Protein AF-A0A1M5KWS1-F1 (afdb_monomer_lite)

Radius of gyration: 13.71 Å; chains: 1; bounding box: 26×32×28 Å

Foldseek 3Di:
DDDQDPVLVVLVVPQDDDPSVVVNVVVVVVVVCLVVLHADDDDDDPVVVVVVVCVCVVVVRVVSD

InterPro domains:
  IPR029035 DHS-like NAD/FAD-binding domain superfamily [SSF52467] (6-61)

Secondary structure (DSSP, 8-state):
-PPPPHHHHHHHHH--SHHHHHHHHHHHHHHHHHHTTPPP-----HHHHHTTTTTTHHHHHHTT-

pLDDT: mean 88.16, std 10.5, range [49.38, 97.25]

Sequence (65 aa):
MRKIGAVSQFLEKNFLHFNSASVVDAAKGYKAHLTDGGKMLISLAGAMSTAELAKPIPYLVFLQM

Organism: NCBI:txid288992

Structure (mmCIF, N/CA/C/O backbone):
data_AF-A0A1M5KWS1-F1
#
_entry.id   AF-A0A1M5KWS1-F1
#
loop_
_atom_site.group_PDB
_atom_site.id
_atom_site.type_symbol
_atom_site.label_atom_id
_atom_site.label_alt_id
_atom_site.label_comp_id
_atom_site.label_asym_id
_atom_site.label_entity_id
_atom_site.label_seq_id
_atom_site.pdbx_PDB_ins_code
_atom_site.Cartn_x
_atom_site.Cartn_y
_atom_site.Cartn_z
_atom_site.occupancy
_atom_site.B_iso_or_equiv
_atom_site.auth_seq_id
_atom_site.auth_comp_id
_atom_site.auth_asym_id
_atom_site.auth_atom_id
_atom_site.pdbx_PDB_model_num
ATOM 1 N N . MET A 1 1 ? -4.701 15.716 16.588 1.00 49.38 1 MET A N 1
ATOM 2 C CA . MET A 1 1 ? -4.485 15.206 15.212 1.00 49.38 1 MET A CA 1
ATOM 3 C C . MET A 1 1 ? -3.084 14.619 15.124 1.00 49.38 1 MET A C 1
ATOM 5 O O . MET A 1 1 ? -2.145 15.272 15.566 1.00 49.38 1 MET A O 1
ATOM 9 N N . ARG A 1 2 ? -2.926 13.385 14.630 1.00 62.38 2 ARG A N 1
ATOM 10 C CA . ARG A 1 2 ? -1.605 12.746 14.497 1.00 62.38 2 ARG A CA 1
ATOM 11 C C . ARG A 1 2 ? -0.809 13.484 13.412 1.00 62.38 2 ARG A C 1
ATOM 13 O O . ARG A 1 2 ? -1.330 13.692 12.319 1.00 62.38 2 ARG A O 1
ATOM 20 N N . LYS A 1 3 ? 0.413 13.920 13.727 1.00 76.62 3 LYS A N 1
ATOM 21 C CA . LYS A 1 3 ? 1.285 14.651 12.794 1.00 76.62 3 LYS A CA 1
ATOM 22 C C . LYS A 1 3 ? 1.609 13.758 11.586 1.00 76.62 3 LYS A C 1
ATOM 24 O O . LYS A 1 3 ? 1.895 12.576 11.772 1.00 76.62 3 LYS A O 1
ATOM 29 N N . ILE A 1 4 ? 1.562 14.309 10.370 1.00 80.69 4 ILE A N 1
ATOM 30 C CA . ILE A 1 4 ? 1.962 13.597 9.145 1.00 80.69 4 ILE A CA 1
ATOM 31 C C . ILE A 1 4 ? 3.466 13.304 9.239 1.00 80.69 4 ILE A C 1
ATOM 33 O O . ILE A 1 4 ? 4.256 14.219 9.476 1.00 80.69 4 ILE A O 1
ATOM 37 N N . GLY A 1 5 ? 3.855 12.034 9.108 1.00 91.00 5 GLY A N 1
ATOM 38 C CA . GLY A 1 5 ? 5.244 11.597 9.267 1.00 91.00 5 GLY A CA 1
ATOM 39 C C . GLY A 1 5 ? 6.159 12.094 8.145 1.00 91.00 5 GLY A C 1
ATOM 40 O O . GLY A 1 5 ? 5.695 12.405 7.050 1.00 91.00 5 GLY A O 1
ATOM 41 N N . ALA A 1 6 ? 7.470 12.125 8.404 1.00 95.62 6 ALA A N 1
ATOM 42 C CA . ALA A 1 6 ? 8.470 12.605 7.443 1.00 95.62 6 ALA A CA 1
ATOM 43 C C . ALA A 1 6 ? 8.413 11.860 6.094 1.00 95.62 6 ALA A C 1
ATOM 45 O O . ALA A 1 6 ? 8.534 12.482 5.044 1.00 95.62 6 ALA A O 1
ATOM 46 N N . VAL A 1 7 ? 8.147 10.548 6.115 1.00 94.62 7 VAL A N 1
ATOM 47 C CA . VAL A 1 7 ? 7.994 9.735 4.895 1.00 94.62 7 VAL A CA 1
ATOM 48 C C . VAL A 1 7 ? 6.767 10.163 4.092 1.00 94.62 7 VAL A C 1
ATOM 50 O O . VAL A 1 7 ? 6.859 10.340 2.885 1.00 94.62 7 VAL A O 1
ATOM 53 N N . SER A 1 8 ? 5.627 10.392 4.744 1.00 94.31 8 SER A N 1
ATOM 54 C CA . SER A 1 8 ? 4.414 10.846 4.057 1.00 94.31 8 SER A CA 1
ATOM 55 C C . SER A 1 8 ? 4.615 12.217 3.409 1.00 94.31 8 SER A C 1
ATOM 57 O O . SER A 1 8 ? 4.246 12.395 2.255 1.00 94.31 8 SER A O 1
ATOM 59 N N . GLN A 1 9 ? 5.275 13.149 4.105 1.00 95.00 9 GLN A N 1
ATOM 60 C CA . GLN A 1 9 ? 5.614 14.462 3.540 1.00 95.00 9 GLN A CA 1
ATOM 61 C C . GLN A 1 9 ? 6.574 14.342 2.347 1.00 95.00 9 GLN A C 1
ATOM 63 O O . GLN A 1 9 ? 6.426 15.045 1.349 1.00 95.00 9 GLN A O 1
ATOM 68 N N . PHE A 1 10 ? 7.552 13.434 2.429 1.00 96.25 10 PHE A N 1
ATOM 69 C CA . PHE A 1 10 ? 8.467 13.154 1.326 1.00 96.25 10 PHE A CA 1
ATOM 70 C C . PHE A 1 10 ? 7.727 12.613 0.098 1.00 96.25 10 PHE A C 1
ATOM 72 O O . PHE A 1 10 ? 7.967 13.092 -1.010 1.00 96.25 10 PHE A O 1
ATOM 79 N N . LEU A 1 11 ? 6.820 11.652 0.287 1.00 95.81 11 LEU A N 1
ATOM 80 C CA . LEU A 1 11 ? 6.018 11.092 -0.799 1.00 95.81 11 LEU A CA 1
ATOM 81 C C . LEU A 1 11 ? 5.143 12.177 -1.439 1.00 95.81 11 LEU A C 1
ATOM 83 O O . LEU A 1 11 ? 5.220 12.371 -2.645 1.00 95.81 11 LEU A O 1
ATOM 87 N N . GLU A 1 12 ? 4.398 12.956 -0.651 1.00 94.56 12 GLU A N 1
ATOM 88 C CA . GLU A 1 12 ? 3.531 14.021 -1.182 1.00 94.56 12 GLU A CA 1
ATOM 89 C C . GLU A 1 12 ? 4.291 15.089 -1.979 1.00 94.56 12 GLU A C 1
ATOM 91 O O . GLU A 1 12 ? 3.755 15.625 -2.945 1.00 94.56 12 GLU A O 1
ATOM 96 N N . LYS A 1 13 ? 5.541 15.390 -1.605 1.00 96.50 13 LYS A N 1
ATOM 97 C CA . LYS A 1 13 ? 6.363 16.382 -2.310 1.00 96.50 13 LYS A CA 1
ATOM 98 C C . LYS A 1 13 ? 6.992 15.848 -3.600 1.00 96.50 13 LYS A C 1
ATOM 100 O O . LYS A 1 13 ? 7.180 16.622 -4.533 1.00 96.50 13 LYS A O 1
ATOM 105 N N . ASN A 1 14 ? 7.378 14.571 -3.637 1.00 97.06 14 ASN A N 1
ATOM 106 C CA . ASN A 1 14 ? 8.232 14.037 -4.708 1.00 97.06 14 ASN A CA 1
ATOM 107 C C . ASN A 1 14 ? 7.509 13.070 -5.659 1.00 97.06 14 ASN A C 1
ATOM 109 O O . ASN A 1 14 ? 7.933 12.908 -6.801 1.00 97.06 14 ASN A O 1
ATOM 113 N N . PHE A 1 15 ? 6.443 12.403 -5.216 1.00 96.94 15 PHE A N 1
ATOM 114 C CA . PHE A 1 15 ? 5.769 11.351 -5.980 1.00 96.94 15 PHE A CA 1
ATOM 115 C C . PHE A 1 15 ? 4.576 11.955 -6.728 1.00 96.94 15 PHE A C 1
ATOM 117 O O . PHE A 1 15 ? 3.427 11.799 -6.327 1.00 96.94 15 PHE A O 1
ATOM 124 N N . LEU A 1 16 ? 4.868 12.703 -7.796 1.00 95.25 16 LEU A N 1
ATOM 125 C CA . LEU A 1 16 ? 3.882 13.540 -8.497 1.00 95.25 16 LEU A CA 1
ATOM 126 C C . LEU A 1 16 ? 3.391 12.962 -9.830 1.00 95.25 16 LEU A C 1
ATOM 128 O O . LEU A 1 16 ? 2.440 13.486 -10.408 1.00 95.25 16 LEU A O 1
ATOM 132 N N . HIS A 1 17 ? 4.021 11.902 -10.349 1.00 94.62 17 HIS A N 1
ATOM 133 C CA . HIS A 1 17 ? 3.779 11.461 -11.725 1.00 94.62 17 HIS A CA 1
ATOM 134 C C . HIS A 1 17 ? 3.604 9.948 -11.867 1.00 94.62 17 HIS A C 1
ATOM 136 O O . HIS A 1 17 ? 4.361 9.162 -11.285 1.00 94.62 17 HIS A O 1
ATOM 142 N N . PHE A 1 18 ? 2.631 9.561 -12.699 1.00 93.88 18 PHE A N 1
ATOM 143 C CA . PHE A 1 18 ? 2.352 8.186 -13.124 1.00 93.88 18 PHE A CA 1
ATOM 144 C C . PHE A 1 18 ? 2.370 7.191 -11.950 1.00 93.88 18 PHE A C 1
ATOM 146 O O . PHE A 1 18 ? 1.596 7.316 -11.002 1.00 93.88 18 PHE A O 1
ATOM 153 N N . ASN A 1 19 ? 3.291 6.226 -11.988 1.00 94.50 19 ASN A N 1
ATOM 154 C CA . ASN A 1 19 ? 3.390 5.156 -11.002 1.00 94.50 19 ASN A CA 1
ATOM 155 C C . ASN A 1 19 ? 3.710 5.686 -9.599 1.00 94.50 19 ASN A C 1
ATOM 157 O O . ASN A 1 19 ? 3.222 5.136 -8.617 1.00 94.50 19 ASN A O 1
ATOM 161 N N . SER A 1 20 ? 4.486 6.768 -9.481 1.00 95.44 20 SER A N 1
ATOM 162 C CA . SER A 1 20 ? 4.828 7.332 -8.170 1.00 95.44 20 SER A CA 1
ATOM 163 C C . SER A 1 20 ? 3.609 7.969 -7.495 1.00 95.44 20 SER A C 1
ATOM 165 O O . SER A 1 20 ? 3.335 7.670 -6.334 1.00 95.44 20 SER A O 1
ATOM 167 N N . ALA A 1 21 ? 2.817 8.750 -8.238 1.00 95.81 21 ALA A N 1
ATOM 168 C CA . ALA A 1 21 ? 1.592 9.368 -7.726 1.00 95.81 21 ALA A CA 1
ATOM 169 C C . ALA A 1 21 ? 0.599 8.321 -7.199 1.00 95.81 21 ALA A C 1
ATOM 171 O O . ALA A 1 21 ? 0.023 8.499 -6.126 1.00 95.81 21 ALA A O 1
ATOM 172 N N . SER A 1 22 ? 0.500 7.173 -7.882 1.00 97.25 22 SER A N 1
ATOM 173 C CA . SER A 1 22 ? -0.404 6.091 -7.475 1.00 97.25 22 SER A CA 1
ATOM 174 C C . SER A 1 22 ? -0.147 5.562 -6.057 1.00 97.25 22 SER A C 1
ATOM 176 O O . SER A 1 22 ? -1.084 5.140 -5.384 1.00 97.25 22 SER A O 1
ATOM 178 N N . VAL A 1 23 ? 1.091 5.642 -5.552 1.00 94.44 23 VAL A N 1
ATOM 179 C CA . VAL A 1 23 ? 1.419 5.246 -4.171 1.00 94.44 23 VAL A CA 1
ATOM 180 C C . VAL A 1 23 ? 0.788 6.206 -3.160 1.00 94.44 23 VAL A C 1
ATOM 182 O O . VAL A 1 23 ? 0.260 5.770 -2.135 1.00 94.44 23 VAL A O 1
ATOM 185 N N . VAL A 1 24 ? 0.822 7.511 -3.445 1.00 95.50 24 VAL A N 1
ATOM 186 C CA . VAL A 1 24 ? 0.218 8.544 -2.590 1.00 95.50 24 VAL A CA 1
ATOM 187 C C . VAL A 1 24 ? -1.301 8.401 -2.593 1.00 95.50 24 VAL A C 1
ATOM 189 O O . VAL A 1 24 ? -1.923 8.430 -1.527 1.00 95.50 24 VAL A O 1
ATOM 192 N N . ASP A 1 25 ? -1.887 8.191 -3.769 1.00 96.38 25 ASP A N 1
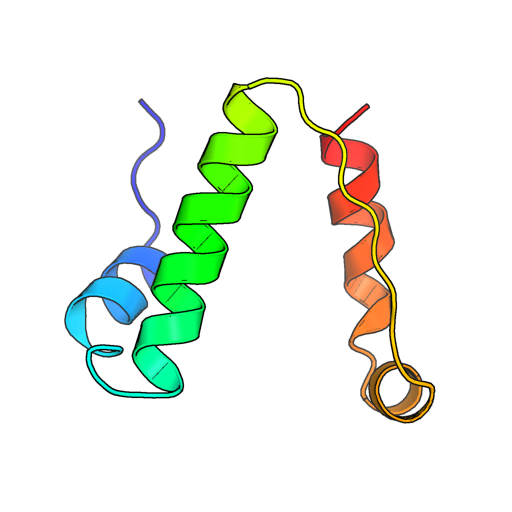ATOM 193 C CA . ASP A 1 25 ? -3.332 8.026 -3.926 1.00 96.38 25 ASP A CA 1
ATOM 194 C C . ASP A 1 25 ? -3.833 6.761 -3.224 1.00 96.38 25 ASP A C 1
ATOM 196 O O . ASP A 1 25 ? -4.794 6.822 -2.454 1.00 96.38 25 ASP A O 1
ATOM 200 N N . ALA A 1 26 ? -3.132 5.634 -3.384 1.00 94.69 26 ALA A N 1
ATOM 201 C CA . ALA A 1 26 ? -3.452 4.390 -2.688 1.00 94.69 26 ALA A CA 1
ATOM 202 C C . ALA A 1 26 ? -3.363 4.546 -1.160 1.00 94.69 26 ALA A C 1
ATOM 204 O O . ALA A 1 26 ? -4.249 4.083 -0.440 1.00 94.69 26 ALA A O 1
ATOM 205 N N . ALA A 1 27 ? -2.339 5.239 -0.648 1.00 92.81 27 ALA A N 1
ATOM 206 C CA . ALA A 1 27 ? -2.191 5.481 0.787 1.00 92.81 27 ALA A CA 1
ATOM 207 C C . ALA A 1 27 ? -3.329 6.350 1.354 1.00 92.81 27 ALA A C 1
ATOM 209 O O . ALA A 1 27 ? -3.861 6.057 2.431 1.00 92.81 27 ALA A O 1
ATOM 210 N N . LYS A 1 28 ? -3.727 7.404 0.629 1.00 93.75 28 LYS A N 1
ATOM 211 C CA . LYS A 1 28 ? -4.859 8.265 1.004 1.00 93.75 28 LYS A CA 1
ATOM 212 C C . LYS A 1 28 ? -6.182 7.499 0.955 1.00 93.75 28 LYS A C 1
ATOM 214 O O . LYS A 1 28 ? -6.940 7.554 1.923 1.00 93.75 28 LYS A O 1
ATOM 219 N N . GLY A 1 29 ? -6.420 6.744 -0.118 1.00 94.69 29 GLY A N 1
ATOM 220 C CA . GLY A 1 29 ? -7.617 5.921 -0.291 1.00 94.69 29 GLY A CA 1
ATOM 221 C C . GLY A 1 29 ? -7.758 4.855 0.795 1.00 94.69 29 GLY A C 1
ATOM 222 O O . GLY A 1 29 ? -8.820 4.720 1.393 1.00 94.69 29 GLY A O 1
ATOM 223 N N . TYR A 1 30 ? -6.670 4.164 1.138 1.00 91.19 30 TYR A N 1
ATOM 224 C CA . TYR A 1 30 ? -6.680 3.174 2.215 1.00 91.19 30 TYR A CA 1
ATOM 225 C C . TYR A 1 30 ? -7.014 3.788 3.581 1.00 91.19 30 TYR A C 1
ATOM 227 O O . TYR A 1 30 ? -7.793 3.224 4.348 1.00 91.19 30 TYR A O 1
ATOM 235 N N . LYS A 1 31 ? -6.474 4.973 3.884 1.00 90.25 31 LYS A N 1
ATOM 236 C CA . LYS A 1 31 ? -6.800 5.686 5.124 1.00 90.25 31 LYS A CA 1
ATOM 237 C C . LYS A 1 31 ? -8.276 6.092 5.182 1.00 90.25 31 LYS A C 1
ATOM 239 O O . LYS A 1 31 ? -8.875 5.997 6.252 1.00 90.25 31 LYS A O 1
ATOM 244 N N . ALA A 1 32 ? -8.846 6.542 4.064 1.00 94.19 32 ALA A N 1
ATOM 245 C CA . ALA A 1 32 ? -10.271 6.850 3.972 1.00 94.19 32 ALA A CA 1
ATOM 246 C C . ALA A 1 32 ? -11.119 5.590 4.209 1.00 94.19 32 ALA A C 1
ATOM 248 O O . ALA A 1 32 ? -11.921 5.576 5.134 1.00 94.19 32 ALA A O 1
ATOM 249 N N . HIS A 1 33 ? -10.823 4.496 3.495 1.00 91.81 33 HIS A N 1
ATOM 250 C CA . HIS A 1 33 ? -11.493 3.198 3.662 1.00 91.81 33 HIS A CA 1
ATOM 251 C C . HIS A 1 33 ? -11.498 2.713 5.116 1.00 91.81 33 HIS A C 1
ATOM 253 O O . HIS A 1 33 ? -12.520 2.261 5.619 1.00 91.81 33 HIS A O 1
ATOM 259 N N . LEU A 1 34 ? -10.371 2.860 5.819 1.00 89.81 34 LEU A N 1
ATOM 260 C CA . LEU A 1 34 ? -10.279 2.542 7.245 1.00 89.81 34 LEU A CA 1
ATOM 261 C C . LEU A 1 34 ? -11.121 3.457 8.133 1.00 89.81 34 LEU A C 1
ATOM 263 O O . LEU A 1 34 ? -11.720 2.995 9.100 1.00 89.81 34 LEU A O 1
ATOM 267 N N . THR A 1 35 ? -11.130 4.756 7.828 1.00 90.75 35 THR A N 1
ATOM 268 C CA . THR A 1 35 ? -11.913 5.748 8.581 1.00 90.75 35 THR A CA 1
ATOM 269 C C . THR A 1 35 ? -13.407 5.446 8.476 1.00 90.75 35 THR A C 1
ATOM 271 O O . THR A 1 35 ? -14.129 5.605 9.456 1.00 90.75 35 THR A O 1
ATOM 274 N N . ASP A 1 36 ? -13.837 4.914 7.334 1.00 94.94 36 ASP A N 1
ATOM 275 C CA . ASP A 1 36 ? -15.219 4.512 7.071 1.00 94.94 36 ASP A CA 1
ATOM 276 C C . ASP A 1 36 ? -15.572 3.125 7.656 1.00 94.94 36 ASP A C 1
ATOM 278 O O . ASP A 1 36 ? -16.651 2.591 7.401 1.00 94.94 36 ASP A O 1
ATOM 282 N N . GLY A 1 37 ? -14.681 2.517 8.451 1.00 90.62 37 GLY A N 1
ATOM 283 C CA . GLY A 1 37 ? -14.895 1.202 9.071 1.00 90.62 37 GLY A CA 1
ATOM 284 C C . GLY A 1 37 ? -14.695 0.017 8.120 1.00 90.62 37 GLY A C 1
ATOM 285 O O . GLY A 1 37 ? -15.071 -1.114 8.440 1.00 90.62 37 GLY A O 1
ATOM 286 N N . GLY A 1 38 ? -14.105 0.254 6.948 1.00 89.19 38 GLY A N 1
ATOM 287 C CA . GLY A 1 38 ? -13.776 -0.774 5.973 1.00 89.19 38 GLY A CA 1
ATOM 288 C C . GLY A 1 38 ? -12.643 -1.692 6.440 1.00 89.19 38 GLY A C 1
ATOM 289 O O . GLY A 1 38 ? -11.672 -1.264 7.063 1.00 89.19 38 GLY A O 1
ATOM 290 N N . LYS A 1 39 ? -12.742 -2.979 6.093 1.00 87.69 39 LYS A N 1
ATOM 291 C CA . LYS A 1 39 ? -11.699 -3.987 6.353 1.00 87.69 39 LYS A CA 1
ATOM 292 C C 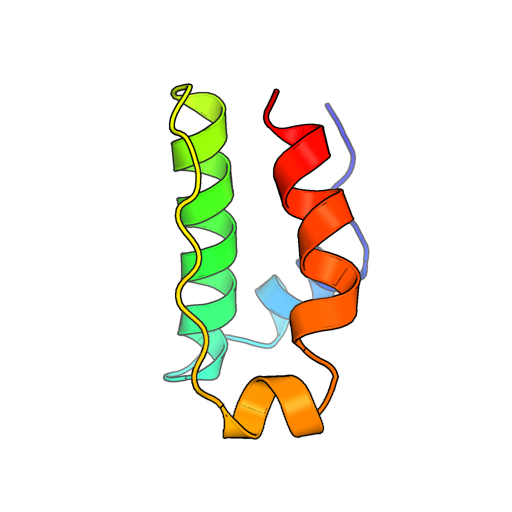. LYS A 1 39 ? -10.794 -4.167 5.139 1.00 87.69 39 LYS A C 1
ATOM 294 O O . LYS A 1 39 ? -11.239 -3.987 4.004 1.00 87.69 39 LYS A O 1
ATOM 299 N N . MET A 1 40 ? -9.539 -4.546 5.366 1.00 86.62 40 MET A N 1
ATOM 300 C CA . MET A 1 40 ? -8.590 -4.830 4.289 1.00 86.62 40 MET A CA 1
ATOM 301 C C . MET A 1 40 ? -8.581 -6.315 3.932 1.00 86.62 40 MET A C 1
ATOM 303 O O . MET A 1 40 ? -8.460 -7.177 4.799 1.00 86.62 40 MET A O 1
ATOM 307 N N . LEU A 1 41 ? -8.649 -6.597 2.634 1.00 88.19 41 LEU A N 1
ATOM 308 C CA . LEU A 1 41 ? -8.290 -7.886 2.054 1.00 88.19 41 LEU A CA 1
ATOM 309 C C . LEU A 1 41 ? -6.953 -7.716 1.333 1.00 88.19 41 LEU A C 1
ATOM 311 O O . LEU A 1 41 ? -6.798 -6.786 0.544 1.00 88.19 41 LEU A O 1
ATOM 315 N N . ILE A 1 42 ? -6.000 -8.613 1.581 1.00 87.44 42 ILE A N 1
ATOM 316 C CA . ILE A 1 42 ? -4.693 -8.588 0.921 1.00 87.44 42 ILE A CA 1
ATOM 317 C C . ILE A 1 42 ? -4.545 -9.859 0.091 1.00 87.44 42 ILE A C 1
ATOM 319 O O . ILE A 1 42 ? -4.638 -10.964 0.619 1.00 87.44 42 ILE A O 1
ATOM 323 N N . SER A 1 43 ? -4.291 -9.687 -1.204 1.00 90.31 43 SER A N 1
ATOM 324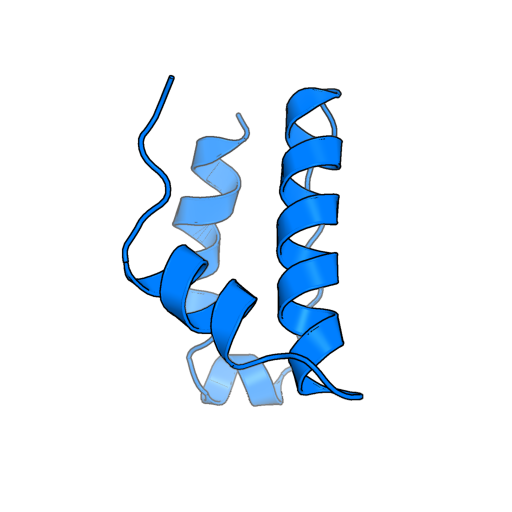 C CA . SER A 1 43 ? -3.864 -10.754 -2.108 1.00 90.31 43 SER A CA 1
ATOM 325 C C . SER A 1 43 ? -2.430 -10.473 -2.539 1.00 90.31 43 SER A C 1
ATOM 327 O O . SER A 1 43 ? -2.106 -9.343 -2.908 1.00 90.31 43 SER A O 1
ATOM 329 N N . LEU A 1 44 ? -1.561 -11.478 -2.451 1.00 89.56 44 LEU A N 1
ATOM 330 C CA . LEU A 1 44 ? -0.128 -11.329 -2.678 1.00 89.56 44 LEU A CA 1
ATOM 331 C C . LEU A 1 44 ? 0.370 -12.440 -3.604 1.00 89.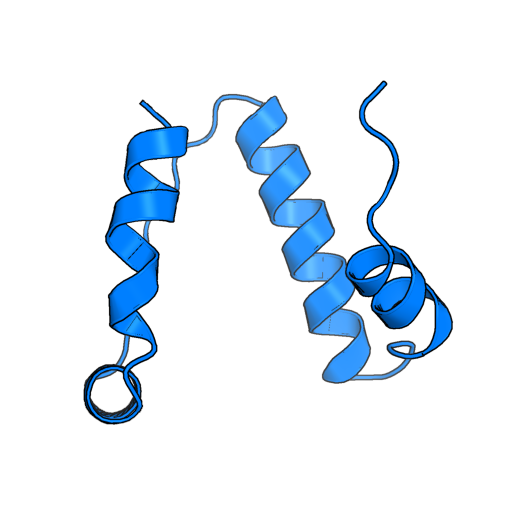56 44 LEU A C 1
ATOM 333 O O . LEU A 1 44 ? 0.134 -13.621 -3.355 1.00 89.56 44 LEU A O 1
ATOM 337 N N . ALA A 1 45 ? 1.061 -12.063 -4.681 1.00 91.75 45 ALA A N 1
ATOM 338 C CA . ALA A 1 45 ? 1.633 -13.028 -5.616 1.00 91.75 45 ALA A CA 1
ATOM 339 C C . ALA A 1 45 ? 2.847 -13.742 -4.998 1.00 91.75 45 ALA A C 1
ATOM 341 O O . ALA A 1 45 ? 3.612 -13.131 -4.253 1.00 91.75 45 ALA A O 1
ATOM 342 N N . GLY A 1 46 ? 3.084 -15.006 -5.369 1.00 89.06 46 GLY A N 1
ATOM 343 C CA . GLY A 1 46 ? 4.139 -15.836 -4.765 1.00 89.06 46 GLY A CA 1
ATOM 344 C C . GLY A 1 46 ? 5.532 -15.187 -4.752 1.00 89.06 46 GLY A C 1
ATOM 345 O O . GLY A 1 46 ? 6.210 -15.211 -3.728 1.00 89.06 46 GLY A O 1
ATOM 346 N N . ALA A 1 47 ? 5.925 -14.507 -5.836 1.00 93.44 47 ALA A N 1
ATOM 347 C CA . ALA A 1 47 ? 7.222 -13.827 -5.935 1.00 93.44 47 ALA A CA 1
ATOM 348 C C . ALA A 1 47 ? 7.425 -12.713 -4.885 1.00 93.44 47 ALA A C 1
ATOM 350 O O . ALA A 1 47 ? 8.544 -12.476 -4.435 1.00 93.44 47 ALA A O 1
ATOM 351 N N . MET A 1 48 ? 6.349 -12.052 -4.449 1.00 91.69 48 MET A N 1
ATOM 352 C CA . MET A 1 48 ? 6.405 -11.003 -3.425 1.00 91.69 48 MET A CA 1
ATOM 353 C C . MET A 1 48 ? 6.663 -11.580 -2.024 1.00 91.69 48 MET A C 1
ATOM 355 O O . MET A 1 48 ? 7.215 -10.888 -1.171 1.00 91.69 48 MET A O 1
ATOM 359 N N . SER A 1 49 ? 6.305 -12.849 -1.785 1.00 84.38 49 SER A N 1
ATOM 360 C CA . SER A 1 49 ? 6.608 -13.542 -0.527 1.00 84.38 49 SER A CA 1
ATOM 361 C C . SER A 1 49 ? 8.096 -13.872 -0.427 1.00 84.38 49 SER A C 1
ATOM 363 O O . SER A 1 49 ? 8.672 -13.732 0.648 1.00 84.38 49 SER A O 1
ATOM 365 N N . THR A 1 50 ? 8.729 -14.253 -1.542 1.00 90.88 50 THR A N 1
ATOM 366 C CA . THR A 1 50 ? 10.187 -14.444 -1.618 1.00 90.88 50 THR A CA 1
ATOM 367 C C . THR A 1 50 ? 10.934 -13.135 -1.375 1.00 90.88 50 THR A C 1
ATOM 369 O O . THR A 1 50 ? 11.967 -13.129 -0.719 1.00 90.88 50 THR A O 1
ATOM 372 N N . ALA A 1 51 ? 10.378 -12.013 -1.838 1.00 92.56 51 ALA A N 1
ATOM 373 C CA . ALA A 1 51 ? 10.885 -10.672 -1.549 1.00 92.56 51 ALA A CA 1
ATOM 374 C C . ALA A 1 51 ? 10.557 -10.173 -0.121 1.00 92.56 51 ALA A C 1
ATOM 376 O O . ALA A 1 51 ? 10.724 -8.991 0.169 1.00 92.56 51 ALA A O 1
ATOM 377 N N . GLU A 1 52 ? 10.057 -11.046 0.760 1.00 91.44 52 GLU A N 1
ATOM 378 C CA . GLU A 1 52 ? 9.688 -10.763 2.154 1.00 91.44 52 GLU A CA 1
ATOM 379 C C . GLU A 1 52 ? 8.603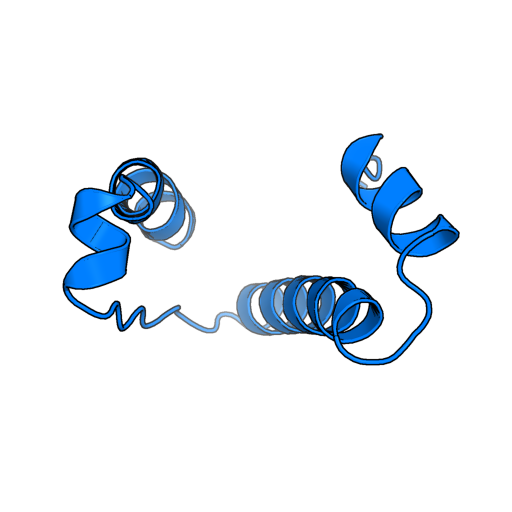 -9.688 2.365 1.00 91.44 52 GLU A C 1
ATOM 381 O O . GLU A 1 52 ? 8.381 -9.236 3.492 1.00 91.44 52 GLU A O 1
ATOM 386 N N . LEU A 1 53 ? 7.838 -9.320 1.331 1.00 90.38 53 LEU A N 1
ATOM 387 C CA . LEU A 1 53 ? 6.779 -8.306 1.455 1.00 90.38 53 LEU A CA 1
ATOM 388 C C . LEU A 1 53 ? 5.605 -8.763 2.336 1.00 90.38 53 LEU A C 1
ATOM 390 O O . LEU A 1 53 ? 4.833 -7.934 2.814 1.00 90.38 53 LEU A O 1
ATOM 394 N N . ALA A 1 54 ? 5.480 -10.070 2.586 1.00 87.69 54 ALA A N 1
ATOM 395 C CA . ALA A 1 54 ? 4.446 -10.628 3.454 1.00 87.69 54 ALA A CA 1
ATOM 396 C C . ALA A 1 54 ? 4.738 -10.469 4.959 1.00 87.69 54 ALA A C 1
ATOM 398 O O . ALA A 1 54 ? 3.821 -10.501 5.778 1.00 87.69 54 ALA A O 1
ATOM 399 N N . LYS A 1 55 ? 6.001 -10.260 5.344 1.00 91.19 55 LYS A N 1
ATOM 400 C CA . LYS A 1 55 ? 6.439 -10.191 6.747 1.00 91.19 55 LYS A CA 1
ATOM 401 C C . LYS A 1 55 ? 5.760 -9.089 7.582 1.00 91.19 55 LYS A C 1
ATOM 403 O O . LYS A 1 55 ? 5.409 -9.372 8.727 1.00 91.19 55 LYS A O 1
ATOM 408 N N . PRO A 1 56 ? 5.533 -7.859 7.073 1.00 88.81 56 PRO A N 1
ATOM 409 C CA . PRO A 1 56 ? 4.834 -6.824 7.835 1.00 88.81 56 PRO A CA 1
ATOM 410 C C . PRO A 1 56 ? 3.301 -6.975 7.856 1.00 88.81 56 PRO A C 1
ATOM 412 O O . PRO A 1 56 ? 2.647 -6.278 8.630 1.00 88.81 56 PRO A O 1
ATOM 415 N N . ILE A 1 57 ? 2.708 -7.855 7.037 1.00 86.81 57 ILE A N 1
ATOM 416 C CA . ILE A 1 57 ? 1.246 -7.941 6.864 1.00 86.81 57 ILE A CA 1
ATOM 417 C C . ILE A 1 57 ? 0.484 -8.234 8.167 1.00 86.81 57 ILE A C 1
ATOM 419 O O . ILE A 1 57 ? -0.515 -7.554 8.402 1.00 86.81 57 ILE A O 1
ATOM 423 N N . PRO A 1 58 ? 0.911 -9.163 9.047 1.00 83.88 58 PRO A N 1
ATOM 424 C CA . PRO A 1 58 ? 0.179 -9.433 10.284 1.00 83.88 58 PRO A CA 1
ATOM 425 C C . PRO A 1 58 ? -0.041 -8.172 11.128 1.00 83.88 58 PRO A C 1
ATOM 427 O O . PRO A 1 58 ? -1.149 -7.933 11.598 1.00 83.88 58 PRO A O 1
ATOM 430 N N . TYR A 1 59 ? 0.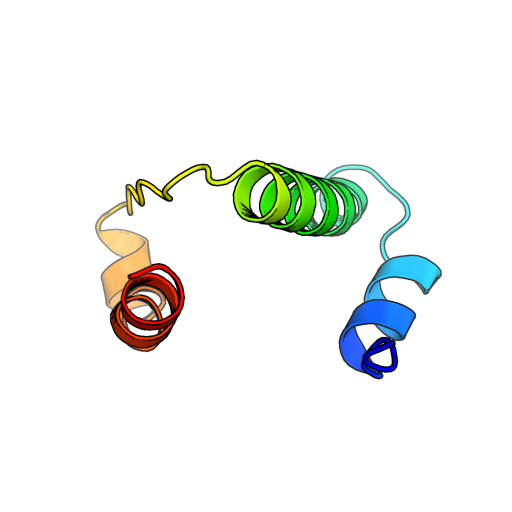972 -7.306 11.239 1.00 81.06 59 TYR A N 1
ATOM 431 C CA . TYR A 1 59 ? 0.859 -6.044 11.976 1.00 81.06 59 TYR A CA 1
ATOM 432 C C . TYR A 1 59 ? -0.176 -5.094 11.364 1.00 81.06 59 TYR A C 1
ATOM 434 O O . TYR A 1 59 ? -0.821 -4.351 12.095 1.00 81.06 59 TYR A O 1
ATOM 442 N N . LEU A 1 60 ? -0.358 -5.123 10.040 1.00 78.00 60 LEU A N 1
ATOM 443 C CA . LEU A 1 60 ? -1.379 -4.323 9.364 1.00 78.00 60 LEU A CA 1
ATOM 444 C C . LEU A 1 60 ? -2.788 -4.847 9.647 1.00 78.00 60 LEU A C 1
ATOM 446 O O . LEU A 1 60 ? -3.684 -4.037 9.849 1.00 78.00 60 LEU A O 1
ATOM 450 N N . VAL A 1 61 ? -2.975 -6.168 9.705 1.00 73.56 61 VAL A N 1
ATOM 451 C CA . VAL A 1 61 ? -4.283 -6.797 9.958 1.00 73.56 61 VAL A CA 1
ATOM 452 C C . VAL A 1 61 ? -4.715 -6.627 11.417 1.00 73.56 61 VAL A C 1
ATOM 454 O O . VAL A 1 61 ? -5.866 -6.289 11.679 1.00 73.56 61 VAL A O 1
ATOM 457 N N . PHE A 1 62 ? -3.799 -6.788 12.377 1.00 66.62 62 PHE A N 1
ATOM 458 C CA . PHE A 1 62 ? -4.122 -6.626 13.801 1.00 66.62 62 PHE A CA 1
ATOM 459 C C . PHE A 1 62 ? -4.497 -5.190 14.187 1.00 66.62 62 PHE A C 1
ATOM 461 O O . PHE A 1 62 ? -5.231 -4.998 15.147 1.00 66.62 62 PHE A O 1
ATOM 468 N N . LEU A 1 63 ? -4.036 -4.179 13.443 1.00 62.34 63 LEU A N 1
ATOM 469 C CA . LEU A 1 63 ? -4.418 -2.779 13.668 1.00 62.34 63 LEU A CA 1
ATOM 470 C C . LEU A 1 63 ? -5.849 -2.448 13.201 1.00 62.34 63 LEU A C 1
ATOM 472 O O . LEU A 1 63 ? -6.290 -1.315 13.385 1.00 62.34 63 LEU A O 1
ATOM 476 N N . GLN A 1 64 ? -6.545 -3.397 12.570 1.00 58.75 64 GLN A N 1
ATOM 477 C CA . GLN A 1 64 ? -7.885 -3.220 11.996 1.00 58.75 64 GLN A CA 1
ATOM 478 C C . GLN A 1 64 ? -8.985 -4.008 12.721 1.00 58.75 64 GLN A C 1
ATOM 480 O O . GLN A 1 64 ? -10.137 -3.967 12.283 1.00 58.75 64 GLN A O 1
ATOM 485 N N . MET A 1 65 ? -8.634 -4.754 13.773 1.00 57.66 65 MET A N 1
ATOM 486 C CA . MET A 1 65 ? -9.566 -5.481 14.644 1.00 57.66 65 MET A CA 1
ATOM 487 C C . MET A 1 65 ? -9.833 -4.676 15.910 1.00 57.66 65 MET A C 1
ATOM 489 O O . MET A 1 65 ? -11.007 -4.673 16.338 1.00 57.66 65 MET A O 1
#